Protein AF-A0A098MDD0-F1 (afdb_monomer)

Secondary structure (DSSP, 8-state):
-HHHHHHHHHHHHHHHHHHHHHH-S-SEEEEEEEETTEEEEEEEETTT--EEEEETTTEEEE------

Foldseek 3Di:
DVVVVVVVVVVVVVVVVVVVVVPPPDQWDWDWDDDPPDIWIKIARVVPRWIWIQDPVPGTDTDDPPPD

Structure (mmCIF, N/CA/C/O backbone):
data_AF-A0A098MDD0-F1
#
_entry.id   AF-A0A098MDD0-F1
#
loop_
_atom_site.group_PDB
_atom_site.id
_atom_site.type_symbol
_atom_site.label_atom_id
_atom_site.label_alt_id
_atom_site.label_comp_id
_atom_site.label_asym_id
_atom_site.label_entity_id
_atom_site.label_seq_id
_atom_site.pdbx_PDB_ins_code
_atom_site.Cartn_x
_atom_site.Cartn_y
_atom_site.Cartn_z
_atom_site.occupancy
_atom_site.B_iso_or_equiv
_atom_site.auth_seq_id
_atom_site.auth_comp_id
_atom_site.auth_asym_id
_atom_site.auth_atom_id
_atom_site.pdbx_PDB_model_num
ATOM 1 N N . MET A 1 1 ? -13.728 -9.114 40.641 1.00 59.84 1 MET A N 1
ATOM 2 C CA . MET A 1 1 ? -12.484 -8.867 39.871 1.00 59.84 1 MET A CA 1
ATOM 3 C C . MET A 1 1 ? -12.603 -9.284 38.405 1.00 59.84 1 MET A C 1
ATOM 5 O O . MET A 1 1 ? -12.352 -8.446 37.551 1.00 59.84 1 MET A O 1
ATOM 9 N N . ILE A 1 2 ? -13.091 -10.493 38.103 1.00 68.00 2 ILE A N 1
ATOM 10 C CA . ILE A 1 2 ? -13.225 -11.037 36.731 1.00 68.00 2 ILE A CA 1
ATOM 11 C C . ILE A 1 2 ? -13.994 -10.120 35.757 1.00 68.00 2 ILE A C 1
ATOM 13 O O . ILE A 1 2 ? -13.543 -9.903 34.639 1.00 68.00 2 ILE A O 1
ATOM 17 N N . LYS A 1 3 ? -15.102 -9.497 36.189 1.00 76.62 3 LYS A N 1
ATOM 18 C CA . LYS A 1 3 ? -15.885 -8.582 35.331 1.00 76.62 3 LYS A CA 1
ATOM 19 C C . LYS A 1 3 ? -15.095 -7.352 34.858 1.00 76.62 3 LYS A C 1
ATOM 21 O O . LYS A 1 3 ? -15.259 -6.935 33.721 1.00 76.62 3 LYS A O 1
ATOM 26 N N . LYS A 1 4 ? -14.221 -6.789 35.704 1.00 82.31 4 LYS A N 1
ATOM 27 C CA . LYS A 1 4 ? -13.384 -5.632 35.332 1.00 82.31 4 LYS A CA 1
ATOM 28 C C . LYS A 1 4 ? -12.297 -6.035 34.335 1.00 82.31 4 LYS A C 1
ATOM 30 O O . LYS A 1 4 ? -12.069 -5.315 33.374 1.00 82.31 4 LYS A O 1
ATOM 35 N N . ALA A 1 5 ? -11.691 -7.208 34.529 1.00 86.38 5 ALA A N 1
ATOM 36 C CA . ALA A 1 5 ? -10.714 -7.756 33.592 1.00 86.38 5 ALA A CA 1
ATOM 37 C C . ALA A 1 5 ? -11.341 -8.027 32.213 1.00 86.38 5 ALA A C 1
ATOM 39 O O . ALA A 1 5 ? -10.775 -7.638 31.198 1.00 86.38 5 ALA A O 1
ATOM 40 N N . ALA A 1 6 ? -12.549 -8.600 32.179 1.00 90.12 6 ALA A N 1
ATOM 41 C CA . ALA A 1 6 ? -13.278 -8.832 30.934 1.00 90.12 6 ALA A CA 1
ATOM 42 C C . ALA A 1 6 ? -13.574 -7.524 30.178 1.00 90.12 6 ALA A C 1
ATOM 44 O O . ALA A 1 6 ? -13.357 -7.456 28.973 1.00 90.12 6 ALA A O 1
ATOM 45 N N . VAL A 1 7 ? -13.997 -6.466 30.881 1.00 93.62 7 VAL A N 1
ATOM 46 C CA . VAL A 1 7 ? -14.238 -5.150 30.262 1.00 93.62 7 VAL A CA 1
ATOM 47 C C . VAL A 1 7 ? -12.960 -4.573 29.653 1.00 93.62 7 VAL A C 1
ATOM 49 O O . VAL A 1 7 ? -12.995 -4.101 28.522 1.00 93.62 7 VAL A O 1
ATOM 52 N N . VAL A 1 8 ? -11.827 -4.651 30.355 1.00 95.00 8 VAL A N 1
ATOM 53 C CA . VAL A 1 8 ? -10.542 -4.146 29.839 1.00 95.00 8 VAL A CA 1
ATOM 54 C C . VAL A 1 8 ? -10.128 -4.878 28.560 1.00 95.00 8 VAL A C 1
ATOM 56 O O . VAL A 1 8 ? -9.723 -4.235 27.595 1.00 95.00 8 VAL A O 1
ATOM 59 N N . VAL A 1 9 ? -10.280 -6.204 28.522 1.00 94.88 9 VAL A N 1
ATOM 60 C CA . VAL A 1 9 ? -9.951 -7.011 27.336 1.00 94.88 9 VAL A CA 1
ATOM 61 C C . VAL A 1 9 ? -10.841 -6.644 26.149 1.00 94.88 9 VAL A C 1
ATOM 63 O O . VAL A 1 9 ? -10.337 -6.443 25.046 1.00 94.88 9 VAL A O 1
ATOM 66 N N . VAL A 1 10 ? -12.151 -6.509 26.371 1.00 95.81 10 VAL A N 1
ATOM 67 C CA . VAL A 1 10 ? -13.102 -6.140 25.311 1.00 95.81 10 VAL A CA 1
ATOM 68 C C . VAL A 1 10 ? -12.794 -4.748 24.762 1.00 95.81 10 VAL A C 1
ATOM 70 O O . VAL A 1 10 ? -12.735 -4.572 23.549 1.00 95.81 10 VAL A O 1
ATOM 73 N N . VAL A 1 11 ? -12.533 -3.768 25.631 1.00 96.31 11 VAL A N 1
ATOM 74 C CA . VAL A 1 11 ? -12.164 -2.409 25.206 1.00 96.31 11 VAL A CA 1
ATOM 75 C C . VAL A 1 11 ? -10.859 -2.415 24.407 1.00 96.31 11 VAL A C 1
ATOM 77 O O . VAL A 1 11 ? -10.784 -1.770 23.364 1.00 96.31 11 VAL A O 1
ATOM 80 N N . GLY A 1 12 ? -9.855 -3.182 24.842 1.00 96.19 12 GLY A N 1
ATOM 81 C CA . GLY A 1 12 ? -8.598 -3.335 24.107 1.00 96.19 12 GLY A CA 1
ATOM 82 C C . GLY A 1 12 ? -8.799 -3.901 22.698 1.00 96.19 12 GLY A C 1
ATOM 83 O O . GLY A 1 12 ? -8.270 -3.350 21.734 1.00 96.19 12 GLY A O 1
ATOM 84 N N . LEU A 1 13 ? -9.620 -4.946 22.559 1.00 96.19 13 LEU A N 1
ATOM 85 C CA . LEU A 1 13 ? -9.963 -5.545 21.264 1.00 96.19 13 LEU A CA 1
ATOM 86 C C . LEU A 1 13 ? -10.689 -4.565 20.337 1.00 96.19 13 LEU A C 1
ATOM 88 O O . LEU A 1 13 ? -10.359 -4.483 19.155 1.00 96.19 13 LEU A O 1
ATOM 92 N N . VAL A 1 14 ? -11.643 -3.796 20.866 1.00 96.00 14 VAL A N 1
ATOM 93 C CA . VAL A 1 14 ? -12.376 -2.787 20.086 1.00 96.00 14 VAL A CA 1
ATOM 94 C C . VAL A 1 14 ? -11.435 -1.692 19.586 1.00 96.00 14 VAL A C 1
ATOM 96 O O . VAL A 1 14 ? -11.520 -1.304 18.423 1.00 96.00 14 VAL A O 1
ATOM 99 N N . LEU A 1 15 ? -10.503 -1.226 20.423 1.00 95.62 15 LEU A N 1
ATOM 100 C CA . LEU A 1 15 ? -9.512 -0.225 20.021 1.00 95.62 15 LEU A CA 1
ATOM 101 C C . LEU A 1 15 ? -8.566 -0.757 18.940 1.00 95.62 15 LEU A C 1
ATOM 103 O O . LEU A 1 15 ? -8.302 -0.051 17.969 1.00 95.62 15 LEU A O 1
ATOM 10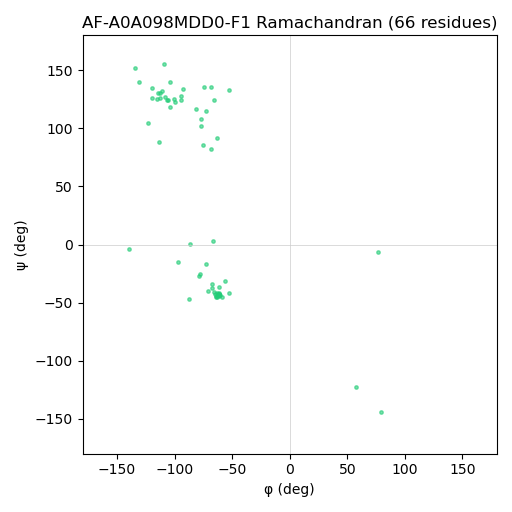7 N N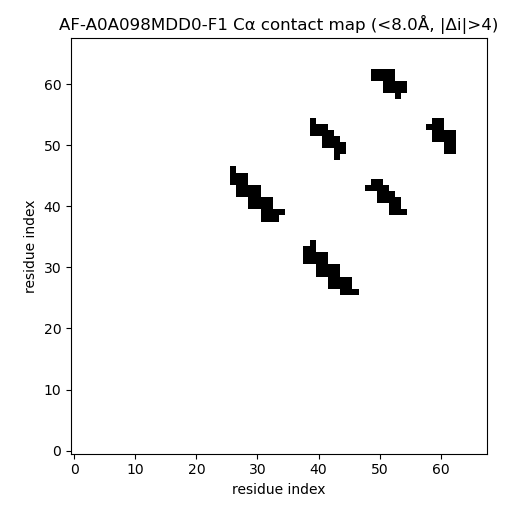 . MET A 1 16 ? -8.100 -2.003 19.062 1.00 91.81 16 MET A N 1
ATOM 108 C CA . MET A 1 16 ? -7.276 -2.639 18.029 1.00 91.81 16 MET A CA 1
ATOM 109 C C . MET A 1 16 ? -8.030 -2.780 16.703 1.00 91.81 16 MET A C 1
ATOM 111 O O . MET A 1 16 ? -7.473 -2.468 15.653 1.00 91.81 16 MET A O 1
ATOM 115 N N . ALA A 1 17 ? -9.299 -3.193 16.741 1.00 90.31 17 ALA A N 1
ATOM 116 C CA . ALA A 1 17 ? -10.134 -3.299 15.547 1.00 90.31 17 ALA A CA 1
ATOM 117 C C . ALA A 1 17 ? -10.375 -1.928 14.895 1.00 90.31 17 ALA A C 1
ATOM 119 O O . ALA A 1 17 ? -10.217 -1.788 13.684 1.00 90.31 17 ALA A O 1
ATOM 120 N N . ALA A 1 18 ? -10.688 -0.900 15.688 1.00 89.38 18 ALA A N 1
ATOM 121 C CA . ALA A 1 18 ? -10.862 0.463 15.192 1.00 89.38 18 ALA A CA 1
ATOM 122 C C . ALA A 1 18 ? -9.575 1.003 14.547 1.00 89.38 18 ALA A C 1
ATOM 124 O O . ALA A 1 18 ? -9.623 1.593 13.470 1.00 89.38 18 ALA A O 1
ATOM 125 N N . PHE A 1 19 ? -8.418 0.752 15.164 1.00 88.19 19 PHE A N 1
ATOM 126 C CA . PHE A 1 19 ? -7.119 1.148 14.623 1.00 88.19 19 PHE A CA 1
ATOM 127 C C . PHE A 1 19 ? -6.784 0.406 13.323 1.00 88.19 19 PHE A C 1
ATOM 129 O O . PHE A 1 19 ? -6.315 1.020 12.367 1.00 88.19 19 PHE A O 1
ATOM 136 N N . ALA A 1 20 ? -7.086 -0.892 13.246 1.00 84.69 20 ALA A N 1
ATOM 137 C CA . ALA A 1 20 ? -6.916 -1.675 12.027 1.00 84.69 20 ALA A CA 1
ATOM 138 C C . ALA A 1 20 ? -7.786 -1.146 10.874 1.00 84.69 20 ALA A C 1
ATOM 140 O O . ALA A 1 20 ? -7.295 -1.030 9.756 1.00 84.69 20 ALA A O 1
ATOM 141 N N . ILE A 1 21 ? -9.039 -0.762 11.145 1.00 81.12 21 ILE A N 1
ATOM 142 C CA . ILE A 1 21 ? -9.943 -0.161 10.147 1.00 81.12 21 ILE A CA 1
ATOM 143 C C . ILE A 1 21 ? -9.447 1.227 9.711 1.00 81.12 21 ILE A C 1
ATOM 145 O O . ILE A 1 21 ? -9.536 1.574 8.540 1.00 81.12 21 ILE A O 1
ATOM 149 N N . LEU A 1 22 ? -8.886 2.024 10.622 1.00 77.44 22 LEU A N 1
ATOM 150 C CA . LEU A 1 22 ? -8.304 3.330 10.286 1.00 77.44 22 LEU A CA 1
ATOM 151 C C . LEU A 1 22 ? -7.042 3.221 9.419 1.00 77.44 22 LEU A C 1
ATOM 153 O O . LEU A 1 22 ? -6.813 4.077 8.570 1.00 77.44 22 LEU A O 1
ATOM 157 N N . ILE A 1 23 ? -6.233 2.177 9.611 1.00 70.50 23 ILE A N 1
ATOM 158 C CA . ILE A 1 23 ? -5.051 1.899 8.776 1.00 70.50 23 ILE A CA 1
ATOM 159 C C . ILE A 1 23 ? -5.444 1.243 7.442 1.00 70.50 23 ILE A C 1
ATOM 161 O O . ILE A 1 23 ? -4.732 1.381 6.446 1.00 70.50 23 ILE A O 1
ATOM 165 N N . TYR A 1 24 ? -6.571 0.532 7.414 1.00 63.38 24 TYR A N 1
ATOM 166 C CA . TYR A 1 24 ? -7.065 -0.207 6.260 1.00 63.38 24 TYR A CA 1
ATOM 167 C C . TYR A 1 24 ? -8.363 0.429 5.741 1.00 63.38 24 TYR A C 1
ATOM 169 O O . TYR A 1 24 ? -9.463 0.035 6.125 1.00 63.38 24 TYR A O 1
ATOM 177 N N . PRO A 1 25 ? -8.239 1.413 4.843 1.00 69.62 25 PRO A N 1
ATOM 178 C CA . PRO A 1 25 ? -7.741 1.098 3.512 1.00 69.62 25 PRO A CA 1
ATOM 179 C C . PRO A 1 25 ? -6.372 1.723 3.262 1.00 69.62 25 PRO A C 1
ATOM 181 O O . PRO A 1 25 ? -6.200 2.938 3.354 1.00 69.62 25 PRO A O 1
ATOM 184 N N . THR A 1 26 ? -5.393 0.904 2.865 1.00 76.38 26 THR A N 1
ATOM 185 C CA . THR A 1 26 ? -4.166 1.459 2.290 1.00 76.38 26 THR A CA 1
ATOM 186 C C . THR A 1 26 ? -4.572 2.394 1.154 1.00 76.38 26 THR A C 1
ATOM 188 O O . THR A 1 26 ? -5.367 1.974 0.308 1.00 76.38 26 THR A O 1
ATOM 191 N N . PRO A 1 27 ? -4.020 3.615 1.058 1.00 82.25 27 PRO A N 1
ATOM 192 C CA . PRO A 1 27 ? -4.419 4.555 0.017 1.00 82.25 27 PRO A CA 1
ATOM 193 C C . PRO A 1 27 ? -4.018 4.068 -1.380 1.00 82.25 27 PRO A C 1
ATOM 195 O O . PRO A 1 27 ? -4.231 4.776 -2.347 1.00 82.25 27 PRO A O 1
ATOM 198 N N . TYR A 1 28 ? -3.432 2.878 -1.508 1.00 86.38 28 TYR A N 1
ATOM 199 C CA . TYR A 1 28 ? -3.004 2.283 -2.757 1.00 86.38 28 TYR A CA 1
ATOM 200 C C . TYR A 1 28 ? -3.951 1.165 -3.179 1.00 86.38 28 TYR A C 1
ATOM 202 O O . TYR A 1 28 ? -4.144 0.187 -2.458 1.00 86.38 28 TYR A O 1
ATOM 210 N N . ARG A 1 29 ? -4.482 1.289 -4.393 1.00 86.31 29 ARG A N 1
ATOM 211 C CA . ARG A 1 29 ? -5.133 0.211 -5.130 1.00 86.31 29 ARG A CA 1
ATOM 212 C C . ARG A 1 29 ? -4.108 -0.437 -6.051 1.00 86.31 29 ARG A C 1
ATOM 214 O O . ARG A 1 29 ? -3.502 0.258 -6.863 1.00 86.31 29 ARG A O 1
ATOM 221 N N . TYR A 1 30 ? -3.929 -1.747 -5.937 1.00 87.56 30 TYR A N 1
ATOM 222 C CA . TYR A 1 30 ? -3.039 -2.509 -6.810 1.00 87.56 30 TYR A CA 1
ATOM 223 C C . TYR A 1 30 ? -3.828 -3.068 -7.994 1.00 87.56 30 TYR A C 1
ATOM 225 O O . TYR A 1 30 ? -4.927 -3.593 -7.826 1.00 87.56 30 TYR A O 1
ATOM 233 N N . LEU A 1 31 ? -3.276 -2.910 -9.187 1.00 86.94 31 LEU A N 1
ATOM 234 C CA . LEU A 1 31 ? -3.819 -3.349 -10.464 1.00 86.94 31 LEU A CA 1
ATOM 235 C C . LEU A 1 31 ? -2.693 -4.027 -11.244 1.00 86.94 31 LEU A C 1
ATOM 237 O O . LEU A 1 31 ? -1.524 -3.689 -11.078 1.00 86.94 31 LEU A O 1
ATOM 241 N N . GLU A 1 32 ? -3.031 -4.959 -12.121 1.00 87.00 32 GLU A N 1
ATOM 242 C CA . GLU A 1 32 ? -2.064 -5.559 -13.037 1.00 87.00 32 GLU A CA 1
ATOM 243 C C . GLU A 1 32 ? -2.321 -5.022 -14.441 1.00 87.00 32 GLU A C 1
ATOM 245 O O . GLU A 1 32 ? -3.438 -5.105 -14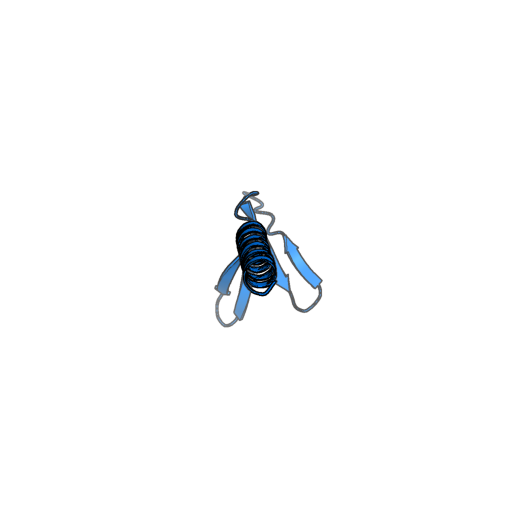.952 1.00 87.00 32 GLU A O 1
ATOM 250 N N . PHE A 1 33 ? -1.293 -4.444 -15.063 1.00 81.88 33 PHE A N 1
ATOM 251 C CA . PHE A 1 33 ? -1.354 -4.012 -16.452 1.00 81.88 33 PHE A CA 1
ATOM 252 C C . PHE A 1 33 ? -0.654 -5.043 -17.330 1.00 81.88 33 PHE A C 1
ATOM 254 O O . PHE A 1 33 ? 0.513 -5.375 -17.109 1.00 81.88 33 PHE A O 1
ATOM 261 N N . ARG A 1 34 ? -1.365 -5.550 -18.338 1.00 82.56 34 ARG A N 1
ATOM 262 C CA . ARG A 1 34 ? -0.821 -6.498 -19.308 1.00 82.56 34 ARG A CA 1
ATOM 263 C C . ARG A 1 34 ? -0.552 -5.777 -20.623 1.00 82.56 34 ARG A C 1
ATOM 265 O O . ARG A 1 34 ? -1.481 -5.277 -21.248 1.00 82.56 34 ARG A O 1
ATOM 272 N N . SER A 1 35 ? 0.709 -5.751 -21.041 1.00 76.94 35 SER A N 1
ATOM 273 C CA . SER A 1 35 ? 1.138 -5.216 -22.335 1.00 76.94 35 SER A CA 1
ATOM 274 C C . SER A 1 35 ? 1.886 -6.304 -23.100 1.00 76.94 35 SER A C 1
ATOM 276 O O . SER A 1 35 ? 3.015 -6.661 -22.752 1.00 76.94 35 SER A O 1
ATOM 278 N N . GLY A 1 36 ? 1.221 -6.893 -24.099 1.00 82.00 36 GLY A N 1
ATOM 279 C CA . GLY A 1 36 ? 1.714 -8.081 -24.802 1.00 82.00 36 GLY A CA 1
ATOM 280 C C . GLY A 1 36 ? 1.956 -9.256 -23.845 1.00 82.00 36 GLY A C 1
ATOM 281 O O . GLY A 1 36 ? 1.057 -9.661 -23.102 1.00 82.00 36 GLY A O 1
ATOM 282 N N . ASP A 1 37 ? 3.191 -9.761 -23.836 1.00 82.88 37 ASP A N 1
ATOM 283 C CA . ASP A 1 37 ? 3.628 -10.881 -22.988 1.00 82.88 37 ASP A CA 1
ATOM 284 C C . ASP A 1 37 ? 4.102 -10.462 -21.587 1.00 82.88 37 ASP A C 1
ATOM 286 O O . ASP A 1 37 ? 4.513 -11.307 -20.791 1.00 82.88 37 ASP A O 1
ATOM 290 N N . ARG A 1 38 ? 4.070 -9.164 -21.253 1.00 78.38 38 ARG A N 1
ATOM 291 C CA . ARG A 1 38 ? 4.534 -8.661 -19.953 1.00 78.38 38 ARG A CA 1
ATOM 292 C C . ARG A 1 38 ? 3.363 -8.222 -19.080 1.00 78.38 38 A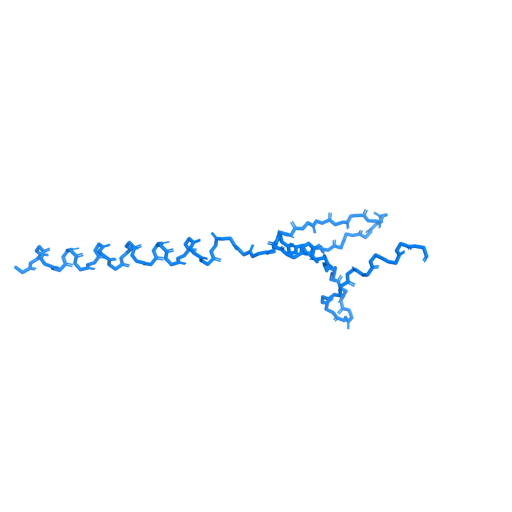RG A C 1
ATOM 294 O O . ARG A 1 38 ? 2.565 -7.374 -19.477 1.00 78.38 38 ARG A O 1
ATOM 301 N N . THR A 1 39 ? 3.314 -8.762 -17.865 1.00 85.44 39 THR A N 1
ATOM 302 C CA . THR A 1 39 ? 2.437 -8.295 -16.784 1.00 85.44 39 THR A CA 1
ATOM 303 C C . THR A 1 39 ? 3.254 -7.428 -15.838 1.00 85.44 39 THR A C 1
ATOM 305 O O . THR A 1 39 ? 4.271 -7.874 -15.307 1.00 85.44 39 THR A O 1
ATOM 308 N N . VAL A 1 40 ? 2.825 -6.184 -15.639 1.00 88.12 40 VAL A N 1
ATOM 309 C CA . VAL A 1 40 ? 3.491 -5.218 -14.763 1.00 88.12 40 VAL A CA 1
ATOM 310 C C . VAL A 1 40 ? 2.519 -4.811 -13.657 1.00 88.12 40 VAL A C 1
ATOM 312 O O . VAL A 1 40 ? 1.402 -4.384 -13.964 1.00 88.12 40 VAL A O 1
ATOM 315 N N . PRO A 1 41 ? 2.901 -4.921 -12.373 1.00 90.12 41 PRO A N 1
ATOM 316 C CA . PRO A 1 41 ? 2.048 -4.460 -11.295 1.00 90.12 41 PRO A CA 1
ATOM 317 C C . PRO A 1 41 ? 2.075 -2.930 -11.235 1.00 90.12 41 PRO A C 1
ATOM 319 O O . PRO A 1 41 ? 3.127 -2.288 -11.311 1.00 90.12 41 PRO A O 1
ATOM 322 N N . VAL A 1 42 ? 0.892 -2.354 -11.075 1.00 90.25 42 VAL A N 1
ATOM 323 C CA . VAL A 1 42 ? 0.631 -0.924 -10.956 1.00 90.25 42 VAL A CA 1
ATOM 324 C C . VAL A 1 42 ? -0.030 -0.680 -9.607 1.00 90.25 42 VAL A C 1
ATOM 326 O O . VAL A 1 42 ? -0.945 -1.396 -9.212 1.00 90.25 42 VAL A O 1
ATOM 329 N N . LYS A 1 43 ? 0.414 0.339 -8.880 1.00 91.06 43 LYS A N 1
ATOM 330 C CA . LYS A 1 43 ? -0.276 0.840 -7.692 1.00 91.06 43 LYS A CA 1
ATOM 331 C C . LYS A 1 43 ? -0.766 2.255 -7.958 1.00 91.06 43 LYS A C 1
ATOM 333 O O . LYS A 1 43 ? 0.007 3.103 -8.392 1.00 91.06 43 LYS A O 1
ATOM 338 N N . THR A 1 44 ? -2.028 2.517 -7.664 1.00 89.62 44 THR A N 1
ATOM 339 C CA . THR A 1 44 ? -2.648 3.836 -7.807 1.00 89.62 44 THR A CA 1
ATOM 340 C C . THR A 1 44 ? -3.037 4.350 -6.437 1.00 89.62 44 THR A C 1
ATOM 342 O O . THR A 1 44 ? -3.753 3.669 -5.704 1.00 89.62 44 THR A O 1
ATOM 345 N N . ASN A 1 45 ? -2.577 5.545 -6.086 1.00 88.69 45 ASN A N 1
ATOM 346 C CA . ASN A 1 45 ? -3.021 6.229 -4.888 1.00 88.69 45 ASN A CA 1
ATOM 347 C C . ASN A 1 45 ? -4.460 6.737 -5.104 1.00 88.69 45 ASN A C 1
ATOM 349 O O . ASN A 1 45 ? -4.691 7.581 -5.962 1.00 88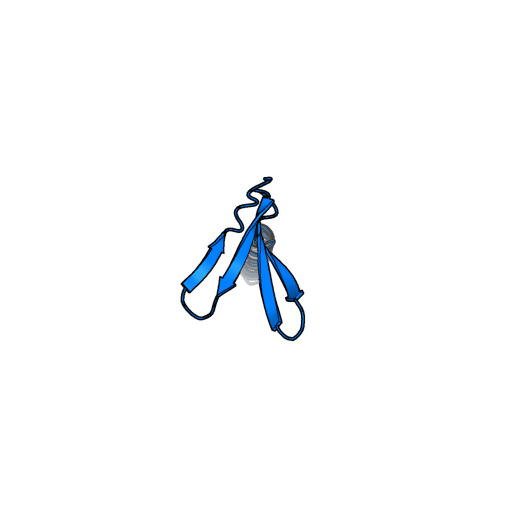.69 45 ASN A O 1
ATOM 353 N N . VAL A 1 46 ? -5.435 6.227 -4.351 1.00 84.44 46 VAL A N 1
ATOM 354 C CA . VAL A 1 46 ? -6.856 6.595 -4.483 1.00 84.44 46 VAL A CA 1
ATOM 355 C C . VAL A 1 46 ? -7.163 7.999 -3.961 1.00 84.44 46 VAL A C 1
ATOM 357 O O . VAL A 1 46 ? -8.209 8.544 -4.291 1.00 84.44 46 VAL A O 1
ATOM 360 N N . ILE A 1 47 ? -6.265 8.579 -3.158 1.00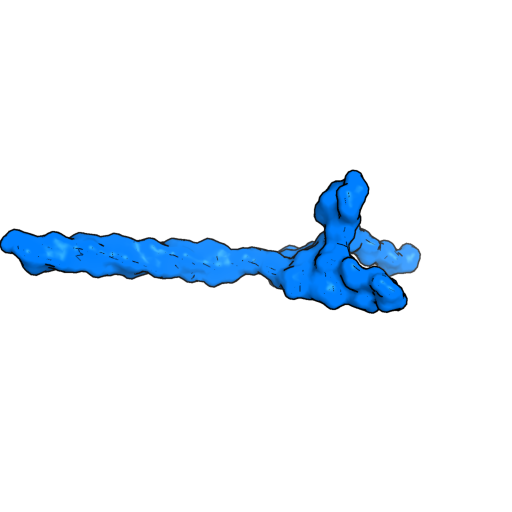 84.62 47 ILE A N 1
ATOM 361 C CA . ILE A 1 47 ? -6.40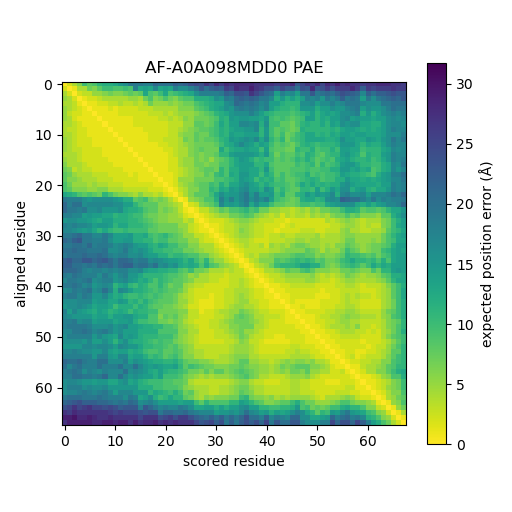0 9.932 -2.609 1.00 84.62 47 ILE A CA 1
ATOM 362 C C . ILE A 1 47 ? -5.829 10.960 -3.592 1.00 84.62 47 ILE A C 1
ATOM 364 O O . ILE A 1 47 ? -6.468 11.973 -3.851 1.00 84.62 47 ILE A O 1
ATOM 368 N N . THR A 1 48 ? -4.632 10.713 -4.140 1.00 86.44 48 THR A N 1
ATOM 369 C CA . THR A 1 48 ? -3.940 11.677 -5.021 1.00 86.44 48 THR A CA 1
ATOM 370 C C . THR A 1 48 ? -4.137 11.414 -6.513 1.00 86.44 48 THR A C 1
ATOM 372 O O . THR A 1 48 ? -3.810 12.271 -7.325 1.00 86.44 48 THR A O 1
ATOM 375 N N . GLY A 1 49 ? -4.618 10.229 -6.895 1.00 85.00 49 GLY A N 1
ATOM 376 C CA . GLY A 1 49 ? -4.690 9.777 -8.288 1.00 85.00 49 GLY A CA 1
ATOM 377 C C . GLY A 1 49 ? -3.346 9.328 -8.881 1.00 85.00 49 GLY A C 1
ATOM 378 O O . GLY A 1 49 ? -3.318 8.788 -9.987 1.00 85.00 49 GLY A O 1
ATOM 379 N N . GLU A 1 50 ? -2.232 9.494 -8.161 1.00 88.44 50 GLU A N 1
ATOM 380 C CA . GLU A 1 50 ? -0.894 9.161 -8.657 1.00 88.44 50 GLU A CA 1
ATOM 381 C C . GLU A 1 50 ? -0.753 7.648 -8.883 1.00 88.44 50 GLU A C 1
ATOM 383 O O . GLU A 1 50 ? -0.943 6.845 -7.963 1.00 88.44 50 GLU A O 1
ATOM 388 N N . SER A 1 51 ? -0.383 7.249 -10.099 1.00 90.31 51 SER A N 1
ATOM 389 C CA . SER A 1 51 ? -0.131 5.847 -10.444 1.00 90.31 51 SER A CA 1
ATOM 390 C C . SER A 1 51 ? 1.363 5.575 -10.551 1.00 90.31 51 SER A C 1
ATOM 392 O O . SER A 1 51 ? 2.113 6.397 -11.068 1.00 90.31 51 SER A O 1
ATOM 394 N N . LYS A 1 52 ? 1.809 4.417 -10.061 1.00 91.06 52 LYS A N 1
ATOM 395 C CA . LYS A 1 52 ? 3.196 3.951 -10.165 1.00 91.06 52 LYS A CA 1
ATOM 396 C C . LYS A 1 52 ? 3.225 2.525 -10.680 1.00 91.06 52 LYS A C 1
ATOM 398 O O . LYS A 1 52 ? 2.433 1.708 -10.224 1.00 91.06 52 LYS A O 1
ATOM 403 N N . TYR A 1 53 ? 4.160 2.203 -11.557 1.00 90.69 53 TYR A N 1
ATOM 404 C CA . TYR A 1 53 ? 4.408 0.837 -12.014 1.00 90.69 53 TYR A CA 1
ATOM 405 C C . TYR A 1 53 ? 5.731 0.326 -11.449 1.00 90.69 53 TYR A C 1
ATOM 407 O O . TYR A 1 53 ? 6.604 1.111 -11.073 1.00 90.69 53 TYR A O 1
ATOM 415 N N . PHE A 1 54 ? 5.870 -0.990 -11.330 1.00 87.94 54 PHE A N 1
ATOM 416 C CA . PHE A 1 54 ? 7.098 -1.594 -10.827 1.00 87.94 54 PHE A CA 1
ATOM 417 C C . PHE A 1 54 ? 8.036 -1.985 -11.971 1.00 87.94 54 PHE A C 1
ATOM 419 O O . PHE A 1 54 ? 7.652 -2.734 -12.869 1.00 87.94 54 PHE A O 1
ATOM 426 N N . MET A 1 55 ? 9.289 -1.544 -11.900 1.00 84.44 55 MET A N 1
ATOM 427 C CA . MET A 1 55 ? 10.382 -2.047 -12.730 1.00 84.44 55 MET A CA 1
ATOM 428 C C . MET A 1 55 ? 11.392 -2.782 -11.859 1.00 84.44 55 MET A C 1
ATOM 430 O O . MET A 1 55 ? 11.887 -2.231 -10.880 1.00 84.44 55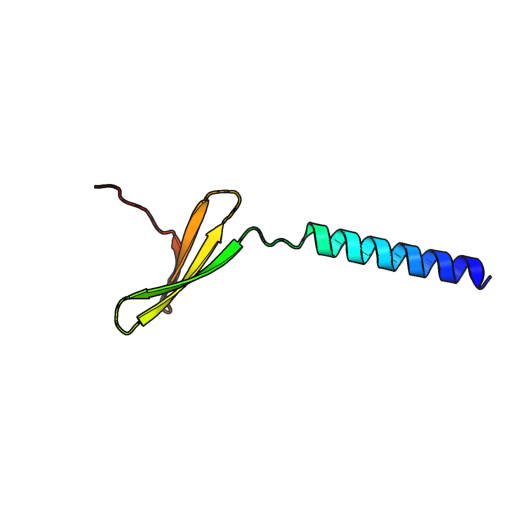 MET A O 1
ATOM 434 N N . THR A 1 56 ? 11.777 -3.994 -12.254 1.00 83.25 56 THR A N 1
ATOM 435 C CA . THR A 1 56 ? 12.760 -4.805 -11.514 1.00 83.25 56 THR A CA 1
ATOM 436 C C . THR A 1 56 ? 14.096 -4.085 -11.301 1.00 83.25 56 THR A C 1
ATOM 438 O O . THR A 1 56 ? 14.745 -4.293 -10.283 1.00 83.25 56 THR A O 1
ATOM 441 N N . SER A 1 57 ? 14.501 -3.216 -12.231 1.00 87.44 57 SER A N 1
ATOM 442 C CA . SER A 1 57 ? 15.760 -2.465 -12.160 1.00 87.44 57 SER A CA 1
ATOM 443 C C . SER A 1 57 ? 15.737 -1.264 -11.211 1.00 87.44 57 SER A C 1
ATOM 445 O O . SER A 1 57 ? 16.794 -0.831 -10.764 1.00 87.44 57 SER A O 1
ATOM 447 N N . SER A 1 58 ? 14.563 -0.679 -10.952 1.00 86.06 58 SER A N 1
ATOM 448 C CA . SER A 1 58 ? 14.459 0.685 -10.400 1.00 86.06 58 SER A CA 1
ATOM 449 C C . SER A 1 58 ? 13.363 0.847 -9.339 1.00 86.06 58 SER A C 1
ATOM 451 O O . SER A 1 58 ? 13.238 1.911 -8.740 1.00 86.06 58 SER A O 1
ATOM 453 N N . GLY A 1 59 ? 12.579 -0.199 -9.070 1.00 88.62 59 GLY A N 1
ATOM 454 C CA . GLY A 1 59 ? 11.490 -0.175 -8.100 1.00 88.62 59 GLY A CA 1
ATOM 455 C C . GLY A 1 59 ? 10.220 0.490 -8.637 1.00 88.62 59 GLY A C 1
ATOM 456 O O . GLY A 1 59 ? 9.852 0.311 -9.796 1.00 88.62 59 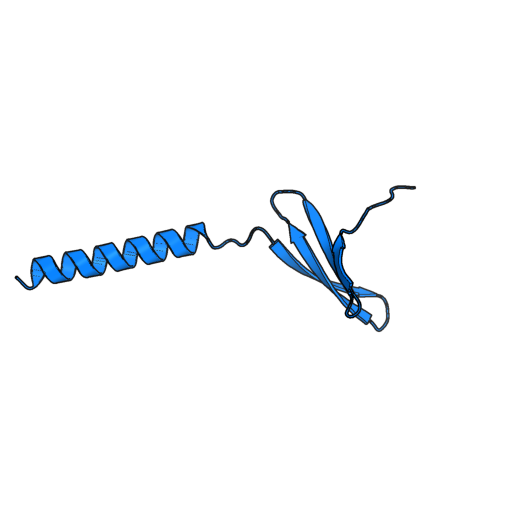GLY A O 1
ATOM 457 N N . TRP A 1 60 ? 9.506 1.214 -7.770 1.00 89.50 60 TRP A N 1
ATOM 458 C CA . TRP A 1 60 ? 8.255 1.895 -8.121 1.00 89.50 60 TRP A CA 1
ATOM 459 C C . TRP A 1 60 ? 8.525 3.226 -8.821 1.00 89.50 60 TRP A C 1
ATOM 461 O O . TRP A 1 60 ? 9.036 4.150 -8.192 1.00 89.50 60 TRP A O 1
ATOM 471 N N . ILE A 1 61 ? 8.101 3.341 -10.075 1.00 89.88 61 ILE A N 1
ATOM 472 C CA . ILE A 1 61 ? 8.259 4.543 -10.897 1.00 89.88 61 ILE A CA 1
ATOM 473 C C . ILE A 1 61 ? 6.892 5.181 -11.121 1.00 89.88 61 ILE A C 1
ATOM 475 O O . ILE A 1 61 ? 5.934 4.483 -11.452 1.00 89.88 61 ILE A O 1
ATOM 479 N N . THR A 1 62 ? 6.792 6.494 -10.917 1.00 88.38 62 THR A N 1
ATOM 480 C CA . THR A 1 62 ? 5.562 7.255 -11.162 1.00 88.38 62 THR A CA 1
ATOM 481 C C . THR A 1 62 ? 5.264 7.319 -12.661 1.00 88.38 62 THR A C 1
ATOM 483 O O . THR A 1 62 ? 6.155 7.528 -13.478 1.00 88.38 62 THR A O 1
ATOM 486 N N . VAL A 1 63 ? 4.001 7.098 -13.022 1.00 82.75 63 VAL A N 1
ATOM 487 C CA . VAL A 1 63 ? 3.502 7.293 -14.382 1.00 82.75 63 VAL A CA 1
ATOM 488 C C . VAL A 1 63 ? 3.328 8.793 -14.584 1.00 82.75 63 VAL A C 1
ATOM 490 O O . VAL A 1 63 ? 2.362 9.377 -14.097 1.00 82.75 63 VAL A O 1
ATOM 493 N N . GLU A 1 64 ? 4.268 9.420 -15.280 1.00 79.38 64 GLU A N 1
ATOM 494 C CA . GLU A 1 64 ? 4.042 10.740 -15.860 1.00 79.38 64 GLU A CA 1
ATOM 495 C C . GLU A 1 64 ? 3.196 10.545 -17.113 1.00 79.38 64 GLU A C 1
ATOM 497 O O . GLU A 1 64 ? 3.653 9.991 -18.115 1.00 79.38 64 GLU A O 1
ATOM 502 N N . ASN A 1 65 ? 1.929 10.948 -17.037 1.00 61.56 65 ASN A N 1
ATOM 503 C CA . ASN A 1 65 ? 1.108 11.075 -18.227 1.00 61.56 65 ASN A CA 1
ATOM 504 C C . ASN A 1 65 ? 1.577 12.355 -18.925 1.00 61.56 65 ASN A C 1
ATOM 506 O O . ASN A 1 65 ? 1.071 13.441 -18.652 1.00 61.56 65 ASN A O 1
ATOM 510 N N . ASN A 1 66 ? 2.617 12.239 -19.752 1.00 56.69 66 ASN A N 1
ATOM 511 C CA . ASN A 1 66 ? 2.929 13.266 -20.737 1.00 56.69 66 ASN A CA 1
ATOM 512 C C . ASN A 1 66 ? 1.795 13.224 -21.763 1.00 56.69 66 ASN A C 1
ATOM 514 O O . ASN A 1 66 ? 1.878 12.524 -22.773 1.00 56.69 66 ASN A O 1
ATOM 518 N N . ASP A 1 67 ? 0.687 13.889 -21.441 1.00 52.50 67 ASP A N 1
ATOM 519 C CA . ASP A 1 67 ? -0.335 14.229 -22.417 1.00 52.50 67 ASP A CA 1
ATOM 520 C C . ASP A 1 67 ? 0.319 15.182 -23.433 1.00 52.50 67 ASP A C 1
ATOM 522 O O . ASP A 1 67 ? 0.323 16.393 -23.237 1.00 52.50 67 ASP A O 1
ATOM 526 N N . GLN A 1 68 ? 0.852 14.575 -24.502 1.00 42.84 68 GLN A N 1
ATOM 527 C CA . GLN A 1 68 ? 1.426 15.169 -25.722 1.00 42.84 68 GLN A CA 1
ATOM 528 C C . GLN A 1 68 ? 2.821 15.799 -25.623 1.00 42.84 68 GLN A C 1
ATOM 530 O O . GLN A 1 68 ? 3.045 16.735 -24.828 1.00 42.84 68 GLN A O 1
#

Sequence (68 aa):
MIKKAAVVVVVGLVLMAAFAILIYPTPYRYLEFRSGDRTVPVKTNVITGESKYFMTSSGWITVENNDQ

Radius of gyration: 20.72 Å; Cα contacts (8 Å, |Δi|>4): 65; chains: 1; bounding box: 32×26×66 Å

pLDDT: mean 83.71, std 10.71, range [42.84, 96.31]

Mean predicted aligned error: 9.53 Å

Solvent-accessible surface area (backbone atoms only — not comparable to full-atom values): 4119 Å² total; per-residue (Å²): 113,68,70,60,56,50,50,53,53,53,52,52,52,52,52,52,51,53,50,51,50,69,59,53,68,62,59,57,49,78,45,77,47,74,59,88,95,43,78,37,53,29,37,30,28,75,81,79,66,53,37,27,36,56,40,98,91,74,44,76,42,72,63,77,80,76,83,123

Nearest PDB structures (foldseek):
  5coz-assembly1_A  TM=6.082E-01  e=3.295E+00  Agathobacter rectalis ATCC 33656
  5kz5-assembly1_J  TM=5.130E-01  e=4.437E+00  Homo sapiens
  3t3j-assembly1_A  TM=4.082E-01  e=2.597E+00  Homo sapiens
  8pk8-assembly1_E  TM=4.536E-01  e=4.437E+00  Homo sapiens
  7upn-assembly1_F  TM=4.546E-01  e=8.541E+00  Visna-maedi virus

Organism: NCBI:txid268407